Protein AF-A0A8D2LG17-F1 (afdb_monomer)

Structure (mmCIF, N/CA/C/O backbone):
data_AF-A0A8D2LG17-F1
#
_entry.id   AF-A0A8D2LG17-F1
#
loop_
_atom_site.group_PDB
_atom_site.id
_atom_site.type_symbol
_atom_site.label_atom_id
_atom_site.label_alt_id
_atom_site.label_comp_id
_atom_site.label_asym_id
_atom_site.label_entity_id
_atom_site.label_seq_id
_atom_site.pdbx_PDB_ins_code
_atom_site.Cartn_x
_atom_site.Cartn_y
_atom_site.Cartn_z
_atom_site.occupancy
_atom_site.B_iso_or_equiv
_atom_site.auth_seq_id
_atom_site.auth_comp_id
_atom_sit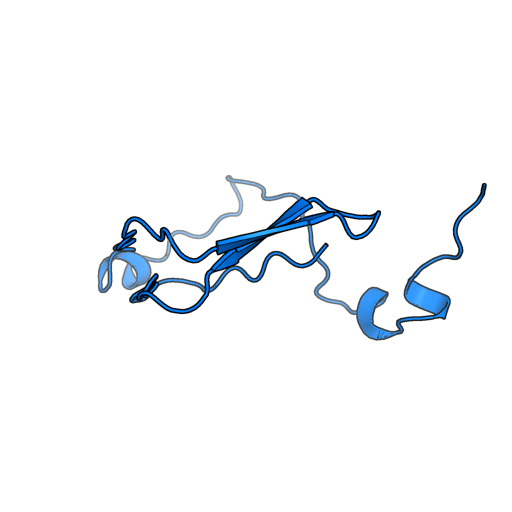e.auth_asym_id
_atom_site.auth_atom_id
_atom_site.pdbx_PDB_model_num
ATOM 1 N N . PHE A 1 1 ? 25.043 -4.445 -8.784 1.00 43.38 1 PHE A N 1
ATOM 2 C CA . PHE A 1 1 ? 24.770 -3.049 -9.168 1.00 43.38 1 PHE A CA 1
ATOM 3 C C . PHE A 1 1 ? 24.317 -2.315 -7.920 1.00 43.38 1 PHE A C 1
ATOM 5 O O . PHE A 1 1 ? 23.322 -2.729 -7.343 1.00 43.38 1 PHE A O 1
ATOM 12 N N . SER A 1 2 ? 25.073 -1.3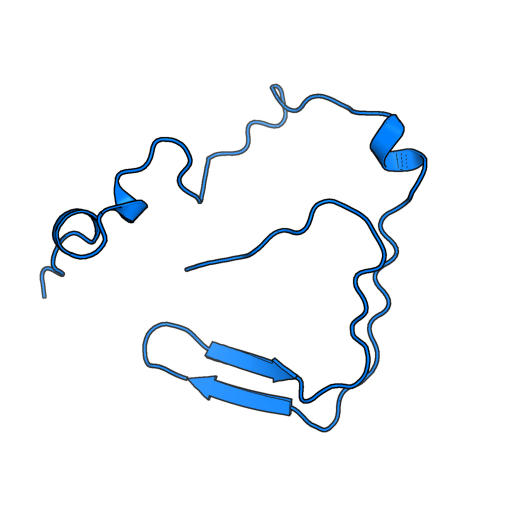31 -7.431 1.00 53.75 2 SER A N 1
ATOM 13 C CA . SER A 1 2 ? 24.598 -0.464 -6.347 1.00 53.75 2 SER A CA 1
ATOM 14 C C . SER A 1 2 ? 23.625 0.542 -6.958 1.00 53.75 2 SER A C 1
ATOM 16 O O . SER A 1 2 ? 24.045 1.383 -7.753 1.00 53.75 2 SER A O 1
ATOM 18 N N . GLY A 1 3 ? 22.330 0.400 -6.674 1.00 73.19 3 GLY A N 1
ATOM 19 C CA . GLY A 1 3 ? 21.335 1.396 -7.070 1.00 73.19 3 GLY A CA 1
ATOM 20 C C . GLY A 1 3 ? 21.642 2.748 -6.424 1.00 73.19 3 GLY A C 1
ATOM 21 O O . GLY A 1 3 ? 22.227 2.795 -5.342 1.00 73.19 3 GLY A O 1
ATOM 22 N N . VAL A 1 4 ? 21.284 3.839 -7.101 1.00 84.06 4 VAL A N 1
ATOM 23 C CA . VAL A 1 4 ? 21.341 5.180 -6.504 1.00 84.06 4 VAL A CA 1
ATOM 24 C C . VAL A 1 4 ? 20.266 5.272 -5.422 1.00 84.06 4 VAL A C 1
ATOM 26 O O . VAL A 1 4 ? 19.161 4.760 -5.603 1.00 84.06 4 VAL A O 1
ATOM 29 N N . GLU A 1 5 ? 20.592 5.905 -4.298 1.00 89.56 5 GLU A N 1
ATOM 30 C CA . GLU A 1 5 ? 19.639 6.155 -3.220 1.00 89.56 5 GLU A CA 1
ATOM 31 C C . GLU A 1 5 ? 18.495 7.046 -3.716 1.00 89.56 5 GLU A C 1
ATOM 33 O O . GLU A 1 5 ? 18.725 8.119 -4.280 1.00 89.56 5 GLU A O 1
ATOM 38 N N . TRP A 1 6 ? 17.253 6.602 -3.514 1.00 91.00 6 TRP A N 1
ATOM 39 C CA . TRP A 1 6 ? 16.079 7.293 -4.045 1.00 91.00 6 TRP A CA 1
ATOM 40 C C . TRP A 1 6 ? 15.941 8.711 -3.504 1.00 91.00 6 TRP A C 1
ATOM 42 O O . TRP A 1 6 ? 15.607 9.597 -4.277 1.00 91.00 6 TRP A O 1
ATOM 52 N N . GLY A 1 7 ? 16.309 8.958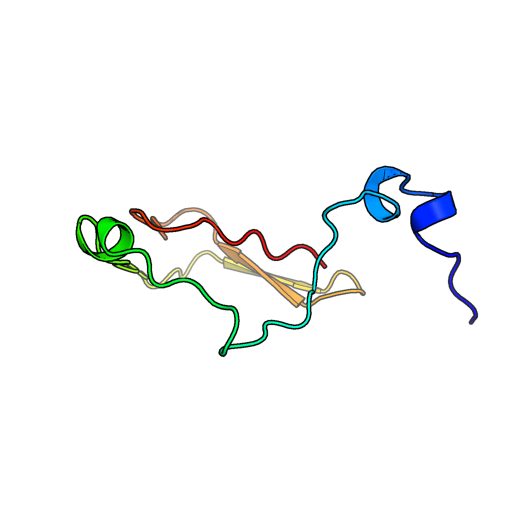 -2.245 1.00 91.38 7 GLY A N 1
ATOM 53 C CA . GLY A 1 7 ? 16.274 10.290 -1.637 1.00 91.38 7 GLY A CA 1
ATOM 54 C C . GLY A 1 7 ? 17.126 11.354 -2.344 1.00 91.38 7 GLY A C 1
ATOM 55 O O . GLY A 1 7 ? 16.890 12.546 -2.159 1.00 91.38 7 GLY A O 1
ATOM 56 N N . LEU A 1 8 ? 18.094 10.954 -3.178 1.00 92.75 8 LEU A N 1
ATOM 57 C CA . LEU A 1 8 ? 18.914 11.885 -3.965 1.00 92.75 8 LEU A CA 1
ATOM 58 C C . LEU A 1 8 ? 18.227 12.343 -5.259 1.00 92.75 8 LEU A C 1
ATOM 60 O O . LEU A 1 8 ? 18.543 13.415 -5.771 1.00 92.75 8 LEU A O 1
ATOM 64 N N . ILE A 1 9 ? 17.327 11.523 -5.806 1.00 94.50 9 ILE A N 1
ATOM 65 C CA . ILE A 1 9 ? 16.668 11.748 -7.105 1.00 94.50 9 ILE A CA 1
ATOM 66 C C . ILE A 1 9 ? 15.192 12.123 -6.913 1.00 94.50 9 ILE A C 1
ATOM 68 O O . ILE A 1 9 ? 14.649 12.937 -7.656 1.00 94.50 9 ILE A O 1
ATOM 72 N N . PHE A 1 10 ? 14.562 11.549 -5.894 1.00 91.75 10 PHE A N 1
ATOM 73 C CA . PHE A 1 10 ? 13.171 11.718 -5.507 1.00 91.75 10 PHE A CA 1
ATOM 74 C C . PHE A 1 10 ? 13.144 12.278 -4.078 1.00 91.75 10 PHE A C 1
ATOM 76 O O . PHE A 1 10 ? 13.169 11.505 -3.120 1.00 91.75 10 PHE A O 1
ATOM 83 N N . PRO A 1 11 ? 13.119 13.615 -3.904 1.00 92.25 11 PRO A N 1
ATOM 84 C CA . PRO A 1 11 ? 13.179 14.247 -2.583 1.00 92.25 11 PRO A CA 1
ATOM 85 C C . PRO A 1 11 ? 12.096 13.757 -1.615 1.00 92.25 11 PRO A C 1
ATOM 87 O O . PRO A 1 11 ? 12.343 13.664 -0.415 1.00 92.25 11 PRO A O 1
ATOM 90 N N . ASP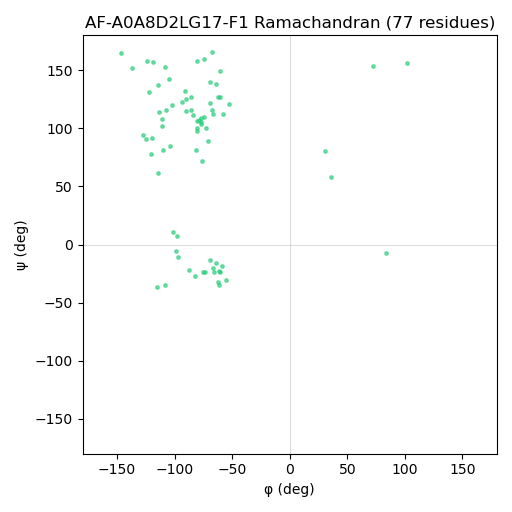 A 1 12 ? 10.930 13.380 -2.144 1.00 92.62 12 ASP A N 1
ATOM 91 C CA . ASP A 1 12 ? 9.813 12.842 -1.367 1.00 92.62 12 ASP A CA 1
ATOM 92 C C . ASP A 1 12 ? 10.170 11.541 -0.633 1.00 92.62 12 ASP A C 1
ATOM 94 O O . ASP A 1 12 ? 9.578 11.268 0.408 1.00 92.62 12 ASP A O 1
ATOM 98 N N . ALA A 1 13 ? 11.172 10.782 -1.099 1.00 92.12 13 ALA A N 1
ATOM 99 C CA . ALA A 1 13 ? 11.659 9.573 -0.428 1.00 92.12 13 ALA A CA 1
ATOM 100 C C . ALA A 1 13 ? 12.386 9.861 0.905 1.00 92.12 13 ALA A C 1
ATOM 102 O O . ALA A 1 13 ? 12.591 8.951 1.704 1.00 92.12 13 ALA A O 1
ATOM 103 N N . ASN A 1 14 ? 12.745 11.124 1.173 1.00 94.00 14 ASN A N 1
ATOM 104 C CA . ASN A 1 14 ? 13.331 11.585 2.439 1.00 94.00 14 ASN A CA 1
ATOM 105 C C . ASN A 1 14 ? 12.309 12.289 3.354 1.00 94.00 14 ASN A C 1
ATOM 107 O O . ASN A 1 14 ? 12.696 12.945 4.323 1.00 94.00 14 ASN A O 1
ATOM 111 N N . GLY A 1 15 ? 11.011 12.217 3.038 1.00 94.31 15 GLY A N 1
ATOM 112 C CA . GLY A 1 15 ? 9.962 12.839 3.849 1.00 94.31 15 GLY A CA 1
ATOM 113 C C . GLY A 1 15 ? 9.784 12.180 5.223 1.00 94.31 15 GLY A C 1
ATOM 114 O O . GLY A 1 15 ? 10.219 11.060 5.455 1.00 94.31 15 GLY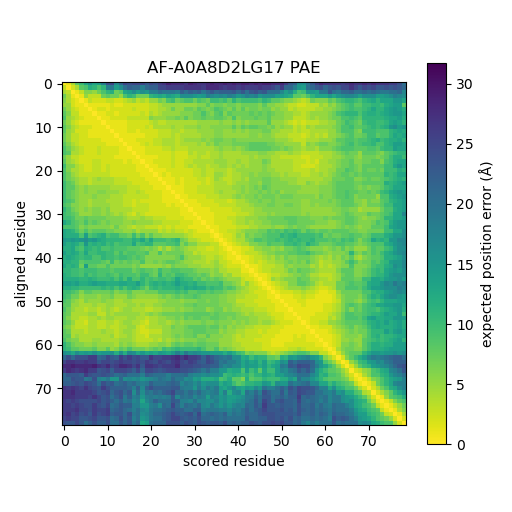 A O 1
ATOM 115 N N . GLU A 1 16 ? 9.074 12.843 6.136 1.00 96.75 16 GLU A N 1
ATOM 116 C CA . GLU A 1 16 ? 8.859 12.333 7.505 1.00 96.75 16 GLU A CA 1
ATOM 117 C C . GLU A 1 16 ? 7.865 11.158 7.581 1.00 96.75 16 GLU A C 1
ATOM 119 O O . GLU A 1 16 ? 7.914 10.356 8.512 1.00 96.75 16 GLU A O 1
ATOM 124 N N . TYR A 1 17 ? 6.974 11.032 6.593 1.00 94.62 17 TYR A N 1
ATOM 125 C CA . TYR A 1 17 ? 5.899 10.034 6.561 1.00 94.62 17 TYR A CA 1
ATOM 126 C C . TYR A 1 17 ? 6.091 9.022 5.424 1.00 94.62 17 TYR A C 1
ATOM 128 O O . TYR A 1 17 ? 5.269 8.928 4.515 1.00 94.62 17 TYR A O 1
ATOM 136 N N . GLN A 1 18 ? 7.196 8.274 5.467 1.00 94.88 18 GLN A N 1
ATOM 137 C CA . GLN A 1 18 ? 7.472 7.205 4.500 1.00 94.88 18 GLN A CA 1
ATOM 138 C C . GLN A 1 18 ? 6.734 5.905 4.833 1.00 94.88 18 GLN A C 1
ATOM 140 O O . GLN A 1 18 ? 6.371 5.634 5.977 1.00 94.88 18 GLN A O 1
ATOM 145 N N . SER A 1 19 ? 6.556 5.073 3.811 1.00 91.38 19 SER A N 1
ATOM 146 C CA . SER A 1 19 ? 6.104 3.684 3.920 1.00 91.38 19 SER A CA 1
ATOM 147 C C . SER A 1 19 ? 7.129 2.751 3.257 1.00 91.38 19 SER A C 1
ATOM 149 O O . SER A 1 19 ? 7.874 3.208 2.394 1.00 91.38 19 SER A O 1
ATOM 151 N N . PRO A 1 20 ? 7.172 1.453 3.612 1.00 93.56 20 PRO A N 1
ATOM 152 C CA . PRO A 1 20 ? 6.399 0.800 4.670 1.00 93.56 20 PRO A CA 1
ATOM 153 C C . PRO A 1 20 ? 6.915 1.147 6.075 1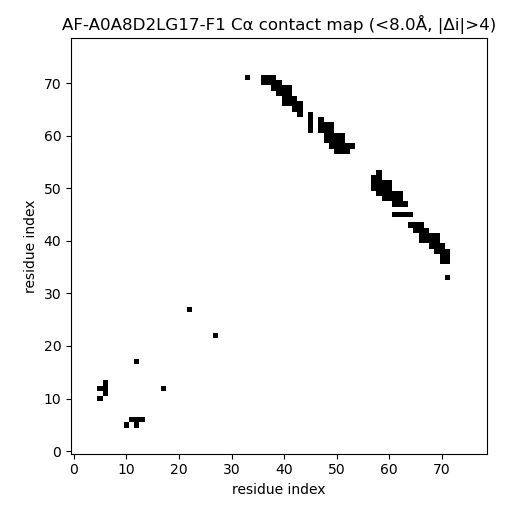.00 93.56 20 PRO A C 1
ATOM 155 O O . PRO A 1 20 ? 8.071 1.521 6.256 1.00 93.56 20 PRO A O 1
ATOM 158 N N . ILE A 1 21 ? 6.063 0.961 7.086 1.00 93.50 21 ILE A N 1
ATOM 159 C CA . ILE A 1 21 ? 6.446 1.049 8.502 1.00 93.50 21 ILE A CA 1
ATOM 160 C C . ILE A 1 21 ? 6.218 -0.285 9.207 1.00 93.50 21 ILE A C 1
ATOM 162 O O . ILE A 1 21 ? 5.378 -1.092 8.802 1.00 93.50 21 ILE A O 1
ATOM 166 N N . ASN A 1 22 ? 6.932 -0.504 10.308 1.00 93.81 22 ASN A N 1
ATOM 167 C CA . ASN A 1 22 ? 6.641 -1.620 11.197 1.00 93.81 22 ASN A CA 1
ATOM 168 C C . ASN A 1 22 ? 5.374 -1.318 12.011 1.00 93.81 22 ASN A C 1
ATOM 170 O O . ASN A 1 22 ? 5.393 -0.471 12.903 1.00 93.81 22 ASN A O 1
ATOM 174 N N . LEU A 1 23 ? 4.278 -2.020 11.726 1.00 94.12 23 LEU A N 1
ATOM 175 C CA . LEU A 1 23 ? 3.041 -1.892 12.493 1.00 94.12 23 LEU A CA 1
ATOM 176 C C . LEU A 1 23 ? 3.115 -2.712 13.787 1.00 94.12 23 LEU A C 1
ATOM 178 O O . LEU A 1 23 ? 2.994 -3.937 13.776 1.00 94.12 23 LEU A O 1
ATOM 182 N N . ASN A 1 24 ? 3.264 -2.025 14.921 1.00 93.75 24 ASN A N 1
ATOM 183 C CA . ASN A 1 24 ? 3.157 -2.637 16.242 1.00 93.75 24 ASN A CA 1
ATOM 184 C C . ASN A 1 24 ? 1.685 -2.720 16.674 1.00 93.75 24 ASN A C 1
ATOM 186 O O . ASN A 1 24 ? 1.056 -1.712 16.995 1.00 93.75 24 ASN A O 1
ATOM 190 N N . SER A 1 25 ? 1.140 -3.936 16.745 1.00 93.56 25 SER A N 1
ATOM 191 C CA . SER A 1 25 ? -0.258 -4.163 17.135 1.00 93.56 25 SER A CA 1
ATOM 192 C C . SER A 1 25 ? -0.601 -3.680 18.549 1.00 93.56 25 SER A C 1
ATOM 194 O O . SER A 1 25 ? -1.762 -3.390 18.816 1.00 93.56 25 SER A O 1
ATOM 196 N N . ARG A 1 26 ? 0.384 -3.554 19.450 1.00 96.38 26 ARG A N 1
ATOM 197 C CA . ARG A 1 26 ? 0.176 -3.033 20.815 1.00 96.38 26 ARG A CA 1
ATOM 198 C C . ARG A 1 26 ? -0.002 -1.517 20.859 1.00 96.38 26 ARG A C 1
ATOM 200 O O . ARG A 1 26 ? -0.571 -1.006 21.817 1.00 96.38 26 ARG A O 1
ATOM 207 N N . GLU A 1 27 ? 0.508 -0.817 19.852 1.00 95.88 27 GLU A N 1
ATOM 208 C CA . GLU A 1 27 ? 0.413 0.642 19.719 1.00 95.88 27 GLU A CA 1
ATOM 209 C C . GLU A 1 27 ? -0.745 1.064 18.808 1.00 95.88 27 GLU A C 1
ATOM 211 O O . GLU A 1 27 ? -1.114 2.239 18.773 1.00 95.88 27 GLU A O 1
ATOM 216 N N . ALA A 1 28 ? -1.346 0.107 18.093 1.00 94.38 28 ALA A N 1
ATOM 217 C CA . ALA A 1 28 ? -2.535 0.340 17.294 1.00 94.38 28 ALA A CA 1
ATOM 218 C C . ALA A 1 28 ? -3.685 0.829 18.187 1.00 94.38 28 ALA A C 1
ATOM 220 O O . ALA A 1 28 ? -4.045 0.203 19.187 1.00 94.38 28 ALA A O 1
ATOM 221 N N . LYS A 1 29 ? -4.275 1.964 17.812 1.00 95.31 29 LYS A N 1
ATOM 222 C CA . LYS A 1 29 ? -5.411 2.552 18.522 1.00 95.31 29 LYS A CA 1
ATOM 223 C C . LYS A 1 29 ? -6.700 2.080 17.872 1.00 95.31 29 LYS A C 1
ATOM 225 O O . LYS A 1 29 ? -6.900 2.285 16.678 1.00 95.31 29 LYS A O 1
ATOM 230 N N . TYR A 1 30 ? -7.561 1.455 18.667 1.00 92.94 30 TYR A N 1
ATOM 231 C CA . TYR A 1 30 ? -8.905 1.118 18.225 1.00 92.94 30 TYR A CA 1
ATOM 232 C C . TYR A 1 30 ? -9.727 2.398 18.059 1.00 92.94 30 TYR A C 1
ATOM 234 O O . TYR A 1 30 ? -9.891 3.158 19.014 1.00 92.94 30 TYR A O 1
ATOM 242 N N . ASP A 1 31 ? -10.240 2.610 16.851 1.00 92.50 31 ASP A N 1
ATOM 243 C CA . ASP A 1 31 ? -11.157 3.696 16.529 1.00 92.50 31 ASP A CA 1
ATOM 244 C C . ASP A 1 31 ? -12.551 3.106 16.238 1.00 92.50 31 ASP A C 1
ATOM 246 O O . ASP A 1 31 ? -12.731 2.457 15.203 1.00 92.50 31 ASP A O 1
ATOM 250 N N . PRO A 1 32 ? -13.542 3.284 17.136 1.00 90.31 32 PRO A N 1
ATOM 251 C CA . PRO A 1 32 ? -14.889 2.759 16.935 1.00 90.31 32 PRO A CA 1
ATOM 252 C C . PRO A 1 32 ? -15.629 3.423 15.768 1.00 90.31 32 PRO A C 1
ATOM 254 O O . PRO A 1 32 ? -16.559 2.814 15.242 1.00 90.31 32 PRO A O 1
ATOM 257 N N . LEU A 1 33 ? -15.224 4.622 15.327 1.00 90.75 33 LEU A N 1
ATOM 258 C CA . LEU A 1 33 ? -15.841 5.300 14.180 1.00 90.75 33 LEU A CA 1
ATOM 259 C C . LEU A 1 33 ? -15.595 4.536 12.873 1.00 90.75 33 LEU A C 1
ATOM 261 O O . LEU A 1 33 ? -16.404 4.604 11.951 1.00 90.75 33 LEU A O 1
ATOM 265 N N . LEU A 1 34 ? -14.533 3.724 12.810 1.00 88.19 34 LEU A N 1
ATOM 266 C CA . LEU A 1 34 ? -14.280 2.823 11.680 1.00 88.19 34 LEU A CA 1
ATOM 267 C C . LEU A 1 34 ? -15.355 1.737 11.528 1.00 88.19 34 LEU A C 1
ATOM 269 O O . LEU A 1 34 ? -15.428 1.099 10.480 1.00 88.19 34 LEU A O 1
ATOM 273 N N . LEU A 1 35 ? -16.186 1.511 12.552 1.00 86.38 35 LEU A N 1
ATOM 274 C CA . LEU A 1 35 ? -17.327 0.601 12.466 1.00 86.38 35 LEU A CA 1
ATOM 275 C C . LEU A 1 35 ? -18.596 1.274 11.937 1.00 86.38 35 LEU A C 1
ATOM 277 O O . LEU A 1 35 ? -19.471 0.565 11.443 1.00 86.38 35 LEU A O 1
ATOM 281 N N . GLU A 1 36 ? -18.713 2.605 12.028 1.00 87.75 36 GLU A N 1
ATOM 282 C CA . GLU A 1 36 ? -19.891 3.334 11.529 1.00 87.75 36 GLU A CA 1
ATOM 283 C C . GLU A 1 36 ? -20.051 3.163 10.019 1.00 87.75 36 GLU A C 1
ATOM 285 O O . GLU A 1 36 ? -21.170 3.082 9.511 1.00 87.75 36 GLU A O 1
ATOM 290 N N . VAL A 1 37 ? -18.928 3.038 9.310 1.00 78.81 37 VAL A N 1
ATOM 291 C CA . VAL A 1 37 ? -18.905 2.650 7.905 1.00 78.81 37 VAL A CA 1
ATOM 292 C C . VAL A 1 37 ? -17.949 1.481 7.733 1.00 78.81 37 VAL A C 1
ATOM 294 O O . VAL A 1 37 ? -16.741 1.656 7.571 1.00 78.81 37 VAL A O 1
ATOM 297 N N . SER A 1 38 ? -18.502 0.271 7.778 1.00 79.00 38 SER A N 1
ATOM 298 C CA . SER A 1 38 ? -17.718 -0.948 7.621 1.00 79.00 38 SER A CA 1
ATOM 299 C C . SER A 1 38 ? -17.085 -1.029 6.233 1.00 79.00 38 SER A C 1
ATOM 301 O O . SER A 1 38 ? -17.718 -0.760 5.206 1.00 79.00 38 SER A O 1
ATOM 303 N N . LEU A 1 39 ? -15.825 -1.467 6.203 1.00 81.75 39 LEU A N 1
ATOM 304 C CA . LEU A 1 39 ? -15.132 -1.777 4.960 1.00 81.75 39 LEU A CA 1
ATOM 305 C C . LEU A 1 39 ? -15.931 -2.842 4.197 1.00 81.75 39 LEU A C 1
ATOM 307 O O . LEU A 1 39 ? -16.033 -3.990 4.631 1.00 81.75 39 LEU A O 1
ATOM 311 N N . SER A 1 40 ? -16.494 -2.444 3.058 1.00 81.69 40 SER A N 1
ATOM 312 C CA . SER A 1 40 ? -17.369 -3.280 2.234 1.00 81.69 40 SER A CA 1
ATOM 313 C C . SER A 1 40 ? -16.758 -3.436 0.840 1.00 81.69 40 SER A C 1
ATOM 315 O O . SER A 1 40 ? -17.168 -2.743 -0.096 1.00 81.69 40 SER A O 1
ATOM 317 N N . PRO A 1 41 ? -15.735 -4.299 0.678 1.00 79.19 41 PRO A N 1
ATOM 318 C CA . PRO A 1 41 ? -15.073 -4.473 -0.604 1.00 79.19 41 PRO A CA 1
ATOM 319 C C . PRO A 1 41 ? -16.037 -5.124 -1.599 1.00 79.19 41 PRO A C 1
ATOM 321 O O . PRO A 1 41 ? -16.455 -6.269 -1.432 1.00 79.19 41 PRO A O 1
ATOM 324 N N . ASN A 1 42 ? -16.382 -4.386 -2.653 1.00 78.12 42 ASN A N 1
ATOM 325 C CA . ASN A 1 42 ? -17.235 -4.869 -3.731 1.00 78.12 42 ASN A CA 1
ATOM 326 C C . ASN A 1 42 ? -16.381 -5.188 -4.961 1.00 78.12 42 ASN A C 1
ATOM 328 O O . ASN A 1 42 ? -16.188 -4.351 -5.846 1.00 78.12 42 ASN A O 1
AT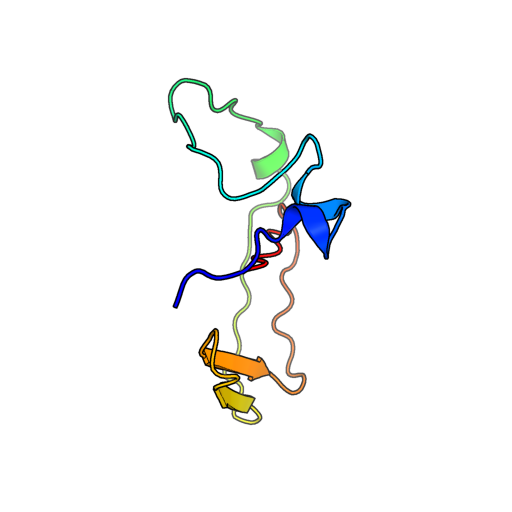OM 332 N N . TYR A 1 43 ? -15.827 -6.399 -4.989 1.00 80.62 43 TYR A N 1
ATOM 333 C CA . TYR A 1 43 ? -15.064 -6.876 -6.135 1.00 80.62 43 TYR A CA 1
ATOM 334 C C . TYR A 1 43 ? -15.990 -7.498 -7.177 1.00 80.62 43 TYR A C 1
ATOM 336 O O . TYR A 1 43 ? -16.748 -8.424 -6.893 1.00 80.62 43 TYR A O 1
ATOM 344 N N . ALA A 1 44 ? -15.870 -7.023 -8.412 1.00 80.81 44 ALA A N 1
ATOM 345 C CA . ALA A 1 44 ? -16.496 -7.627 -9.576 1.00 80.81 44 ALA A CA 1
ATOM 346 C C . ALA A 1 44 ? -15.437 -8.297 -10.457 1.00 80.81 44 ALA A C 1
ATOM 348 O O . ALA A 1 44 ? -14.280 -7.876 -10.504 1.00 80.81 44 ALA A O 1
ATOM 349 N N . VAL A 1 45 ? -15.841 -9.328 -11.201 1.00 82.50 45 VAL A N 1
ATOM 350 C CA . VAL A 1 45 ? -14.966 -9.938 -12.206 1.00 82.50 45 VAL A CA 1
ATOM 351 C C . VAL A 1 45 ? -14.731 -8.929 -13.328 1.00 82.50 45 VAL A C 1
ATOM 353 O O . VAL A 1 45 ? -15.647 -8.630 -14.099 1.00 82.5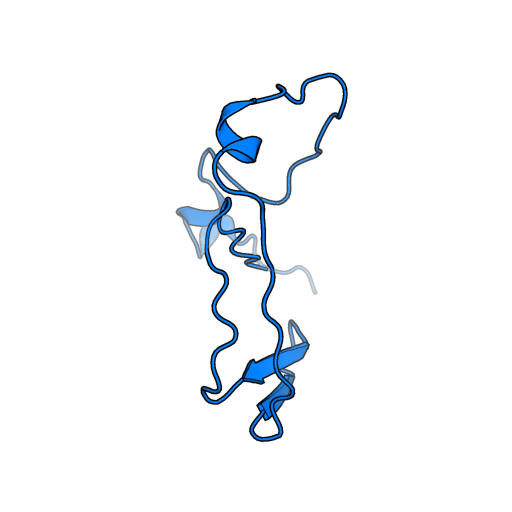0 45 VAL A O 1
ATOM 356 N N . SER A 1 46 ? -13.495 -8.447 -13.455 1.00 80.12 46 SER A N 1
ATOM 357 C CA . SER A 1 46 ? -13.063 -7.744 -14.658 1.00 80.12 46 SER A CA 1
ATOM 358 C C . SER A 1 46 ? -12.492 -8.741 -15.657 1.00 80.12 46 SER A C 1
ATOM 360 O O . SER A 1 46 ? -11.588 -9.508 -15.337 1.00 80.12 46 SER A O 1
ATOM 362 N N . ARG A 1 47 ? -13.032 -8.724 -16.875 1.00 82.50 47 ARG A N 1
ATOM 363 C CA . ARG A 1 47 ? -12.447 -9.421 -18.034 1.00 82.50 47 ARG A CA 1
ATOM 364 C C . ARG A 1 47 ? -11.647 -8.480 -18.928 1.00 82.50 47 ARG A C 1
ATOM 366 O O . ARG A 1 47 ? -11.050 -8.932 -19.893 1.00 82.50 47 ARG A O 1
ATOM 373 N N . ASP A 1 48 ? -11.682 -7.192 -18.607 1.00 84.31 48 ASP A N 1
ATOM 374 C CA . ASP A 1 48 ? -10.940 -6.151 -19.295 1.00 84.31 48 ASP A CA 1
ATOM 375 C C . ASP A 1 48 ? -9.853 -5.661 -18.336 1.00 84.31 48 ASP A C 1
ATOM 377 O O . ASP A 1 48 ? -10.031 -4.731 -17.541 1.00 84.31 48 ASP A O 1
ATOM 381 N N . CYS A 1 49 ? -8.760 -6.415 -18.298 1.00 86.50 49 CYS A N 1
ATOM 382 C CA . CYS A 1 49 ? -7.582 -6.076 -17.523 1.00 86.50 49 CYS A CA 1
ATOM 383 C C . CYS A 1 49 ? -6.313 -6.336 -18.327 1.00 86.50 49 CYS A C 1
ATOM 385 O O . CYS A 1 49 ? -6.277 -7.194 -19.209 1.00 86.50 49 CYS A O 1
ATOM 387 N N . GLU A 1 50 ? -5.272 -5.580 -18.008 1.00 90.19 50 GLU A N 1
ATOM 388 C CA . GLU A 1 50 ? -3.940 -5.757 -18.569 1.00 90.19 50 GLU A CA 1
ATOM 389 C C . GLU A 1 50 ? -2.988 -6.194 -17.466 1.00 90.19 50 GLU A C 1
ATOM 391 O O . GLU A 1 50 ? -3.020 -5.666 -16.355 1.00 90.19 50 GLU A O 1
ATOM 396 N N . VAL A 1 51 ? -2.140 -7.168 -17.782 1.00 91.38 51 VAL A N 1
ATOM 397 C CA . VAL A 1 51 ? -1.043 -7.583 -16.911 1.00 91.38 51 VAL A CA 1
ATOM 398 C C . VAL A 1 51 ? 0.231 -6.974 -17.467 1.00 91.38 51 VAL A C 1
ATOM 400 O O . VAL A 1 51 ? 0.597 -7.240 -18.613 1.00 91.38 51 VAL A O 1
ATOM 403 N N . ILE A 1 52 ? 0.888 -6.147 -16.663 1.00 91.94 52 ILE A N 1
ATOM 404 C CA . ILE A 1 52 ? 2.054 -5.363 -17.066 1.00 91.94 52 ILE A CA 1
ATOM 405 C C . ILE A 1 52 ? 3.214 -5.734 -16.147 1.00 91.94 52 ILE A C 1
ATOM 407 O O . ILE A 1 52 ? 3.058 -5.758 -14.932 1.00 91.94 52 ILE A O 1
ATOM 411 N N . ASN A 1 53 ? 4.381 -6.018 -16.721 1.00 92.94 53 ASN A N 1
ATOM 412 C CA . ASN A 1 53 ? 5.634 -6.127 -15.980 1.00 92.94 53 ASN A CA 1
ATOM 413 C C . ASN A 1 53 ? 6.540 -4.978 -16.427 1.00 92.94 53 ASN A C 1
ATOM 415 O O . ASN A 1 53 ? 6.940 -4.931 -17.590 1.00 92.94 53 ASN A O 1
ATOM 419 N N . ASP A 1 54 ? 6.834 -4.054 -15.520 1.00 89.75 54 ASP A N 1
ATOM 420 C CA . ASP A 1 54 ? 7.635 -2.851 -15.786 1.00 89.75 54 ASP A CA 1
ATOM 421 C C . ASP A 1 54 ? 9.114 -3.007 -15.379 1.00 89.75 54 ASP A C 1
ATOM 423 O O . ASP A 1 54 ? 9.877 -2.040 -15.398 1.00 89.75 54 ASP A O 1
ATOM 427 N N . GLY A 1 55 ? 9.526 -4.220 -14.993 1.00 92.94 55 GLY A N 1
ATOM 428 C CA . GLY A 1 55 ? 10.864 -4.521 -14.485 1.00 92.94 55 GLY A CA 1
ATOM 429 C C . GLY A 1 55 ? 11.063 -4.245 -12.990 1.00 92.94 55 GLY A C 1
ATOM 430 O O . GLY A 1 55 ? 12.093 -4.649 -12.453 1.00 92.94 55 GLY A O 1
ATOM 431 N N . HIS A 1 56 ? 10.091 -3.629 -12.312 1.00 88.81 56 HIS A N 1
ATOM 432 C CA . HIS A 1 56 ? 10.090 -3.363 -10.866 1.00 88.81 56 HIS A CA 1
ATOM 433 C C . HIS A 1 56 ? 8.964 -4.125 -10.150 1.00 88.81 56 HIS A C 1
ATOM 435 O O . HIS A 1 56 ? 9.151 -4.623 -9.041 1.00 88.81 56 HIS A O 1
ATOM 441 N N . SER A 1 57 ? 7.804 -4.249 -10.795 1.00 88.44 57 SER A N 1
ATOM 442 C CA . SER A 1 57 ? 6.598 -4.889 -10.278 1.00 88.44 57 SER A CA 1
ATOM 443 C C . SER A 1 57 ? 5.797 -5.576 -11.393 1.00 88.44 57 SER A C 1
ATOM 445 O O . SER A 1 57 ? 6.003 -5.343 -12.586 1.00 88.44 57 SER A O 1
ATOM 447 N N . VAL A 1 58 ? 4.859 -6.442 -10.997 1.00 92.00 58 VAL A N 1
ATOM 448 C CA . VAL A 1 58 ? 3.811 -6.949 -11.890 1.00 92.00 58 VAL A CA 1
ATOM 449 C C . VAL A 1 58 ? 2.500 -6.290 -11.491 1.00 92.00 58 VAL A C 1
ATOM 451 O O . VAL A 1 58 ? 2.000 -6.507 -10.388 1.00 92.00 58 VAL A O 1
ATOM 454 N N . GLN A 1 59 ? 1.948 -5.490 -12.393 1.00 88.88 59 GLN A N 1
ATOM 455 C CA . GLN A 1 59 ? 0.739 -4.706 -12.182 1.00 88.88 59 GLN A CA 1
ATOM 456 C C . GLN A 1 59 ? -0.447 -5.341 -12.916 1.00 88.88 59 GLN A C 1
ATOM 458 O O . GLN A 1 59 ? -0.306 -5.836 -14.036 1.00 88.88 59 GLN A O 1
ATOM 463 N N . ILE A 1 60 ? -1.629 -5.295 -12.297 1.00 88.81 60 ILE A N 1
ATOM 464 C CA . ILE A 1 60 ? -2.899 -5.668 -12.932 1.00 88.81 60 ILE A CA 1
ATOM 465 C C . ILE A 1 60 ? -3.720 -4.392 -13.105 1.00 88.81 60 ILE A C 1
ATOM 467 O O . ILE A 1 60 ? -4.318 -3.892 -12.152 1.00 88.81 60 ILE A O 1
ATOM 471 N N . LEU A 1 61 ? -3.751 -3.859 -14.323 1.00 86.81 61 LEU A N 1
ATOM 472 C CA . LEU A 1 61 ? -4.515 -2.664 -14.655 1.00 86.81 61 LEU A CA 1
ATOM 473 C C . LEU A 1 61 ? -5.951 -3.056 -15.006 1.00 86.81 61 LEU A C 1
ATOM 475 O O . LEU A 1 61 ? -6.192 -3.745 -15.994 1.00 86.81 61 LEU A O 1
ATOM 479 N N . LEU A 1 62 ? -6.921 -2.612 -14.208 1.00 84.56 62 LEU A N 1
ATOM 480 C CA . LEU A 1 62 ? -8.342 -2.860 -14.451 1.00 84.56 62 LEU A CA 1
ATOM 481 C C . LEU A 1 62 ? -8.930 -1.734 -15.317 1.00 84.56 62 LEU A C 1
ATOM 483 O O . LEU A 1 62 ? -9.031 -0.593 -14.865 1.00 84.56 62 LEU A O 1
ATOM 487 N N . LYS A 1 63 ? -9.376 -2.042 -16.541 1.00 71.19 63 LYS A N 1
ATOM 488 C CA . LYS A 1 63 ? -10.075 -1.093 -17.422 1.00 71.19 63 LYS A CA 1
ATOM 489 C C . LYS A 1 63 ? -11.547 -1.019 -17.013 1.00 71.19 63 LYS A C 1
ATOM 491 O O . LYS A 1 63 ? -12.405 -1.721 -17.530 1.00 71.19 63 LYS A O 1
ATOM 496 N N . SER A 1 64 ? -11.815 -0.228 -15.978 1.00 62.53 64 SER A N 1
ATOM 497 C CA . SER A 1 64 ? -13.135 0.211 -15.499 1.00 62.53 64 SER A CA 1
ATOM 498 C C . SER A 1 64 ? -14.318 -0.751 -15.706 1.00 62.53 64 SER A C 1
ATOM 500 O O . SER A 1 64 ? -15.212 -0.521 -16.518 1.00 62.53 64 SER A O 1
ATOM 502 N N . LYS A 1 65 ? -14.414 -1.741 -14.813 1.00 52.53 65 LYS A N 1
ATOM 503 C CA . LYS A 1 65 ? -15.688 -2.123 -14.187 1.00 52.53 65 LYS A CA 1
ATOM 504 C C . LYS A 1 65 ? -15.528 -2.073 -12.672 1.00 52.53 65 LYS A C 1
ATOM 506 O O . LYS A 1 65 ? -15.080 -3.031 -12.057 1.00 52.53 65 LYS A O 1
ATOM 511 N N . SER A 1 66 ? -15.842 -0.902 -12.116 1.00 53.12 66 SER A N 1
ATOM 512 C CA . SER A 1 66 ? -16.362 -0.698 -10.756 1.00 53.12 66 SER A CA 1
ATOM 513 C C . SER A 1 66 ? -15.816 -1.620 -9.654 1.00 53.12 66 SER A C 1
ATOM 515 O O . SER A 1 66 ? -16.591 -2.274 -8.960 1.00 53.12 66 SER A O 1
ATOM 517 N N . GLY A 1 67 ? -14.501 -1.639 -9.437 1.00 51.69 67 GLY A N 1
ATOM 518 C CA . GLY A 1 67 ? -13.972 -1.939 -8.109 1.00 51.69 67 GLY A CA 1
ATOM 519 C C . GLY A 1 67 ? -14.157 -0.696 -7.247 1.00 51.69 67 GLY A C 1
ATOM 520 O O . GLY A 1 67 ? -13.205 0.049 -7.039 1.00 51.69 67 GLY A O 1
ATOM 521 N N . LEU A 1 68 ? -15.395 -0.387 -6.852 1.00 54.09 68 LEU A N 1
ATOM 522 C CA . LEU A 1 68 ? -15.635 0.735 -5.952 1.00 54.09 68 LEU A CA 1
ATOM 523 C C . LEU A 1 68 ? -15.241 0.269 -4.549 1.00 54.09 68 LEU A C 1
ATOM 525 O O . L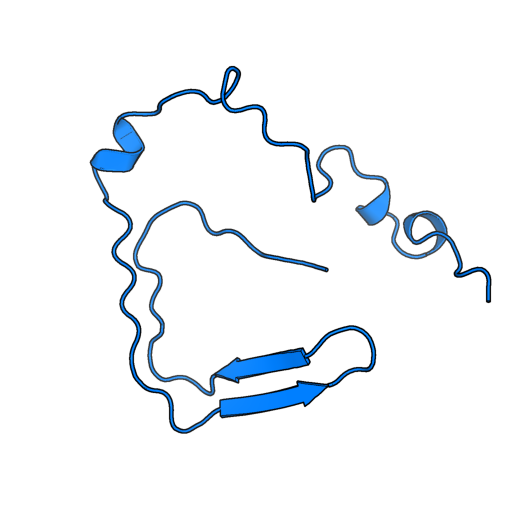EU A 1 68 ? -15.961 -0.505 -3.919 1.00 54.09 68 LEU A O 1
ATOM 529 N N . LEU A 1 69 ? -14.094 0.736 -4.063 1.00 57.72 69 LEU A N 1
ATOM 530 C CA . LEU A 1 69 ? -13.813 0.718 -2.633 1.00 57.72 69 LEU A CA 1
ATOM 531 C C . LEU A 1 69 ? -14.719 1.777 -2.000 1.00 57.72 69 LEU A C 1
ATOM 533 O O . LEU A 1 69 ? -14.386 2.959 -1.947 1.00 57.72 69 LEU A O 1
ATOM 537 N N . SER A 1 70 ? -15.923 1.362 -1.614 1.00 46.75 70 SER A N 1
ATOM 538 C CA . SER A 1 70 ? -16.852 2.225 -0.897 1.00 46.75 70 SER A CA 1
ATOM 539 C C . SER A 1 70 ? -16.425 2.237 0.569 1.00 46.75 70 SER A C 1
ATOM 541 O O . SER A 1 70 ? -16.747 1.313 1.310 1.00 46.75 70 SER A O 1
ATOM 543 N N . HIS A 1 71 ? -15.731 3.308 0.961 1.00 56.53 71 HIS A N 1
ATOM 544 C CA . HIS A 1 71 ? -15.424 3.685 2.347 1.00 56.53 71 HIS A CA 1
ATOM 545 C C . HIS A 1 71 ? -14.380 2.822 3.089 1.00 56.53 71 HIS A C 1
ATOM 547 O O . HIS A 1 71 ? -14.165 1.651 2.787 1.00 56.53 71 HIS A O 1
ATOM 553 N N . GLY A 1 72 ? -13.718 3.443 4.072 1.00 51.16 72 GLY A N 1
ATOM 554 C CA . GLY A 1 72 ? -12.524 2.926 4.755 1.00 51.16 72 GLY A CA 1
ATOM 555 C C . GLY A 1 72 ? -11.230 3.580 4.249 1.00 51.16 72 GLY A C 1
ATOM 556 O O . GLY A 1 72 ? -11.196 4.124 3.146 1.00 51.16 72 GLY A O 1
ATOM 557 N N . LEU A 1 73 ? -10.179 3.581 5.082 1.00 42.91 73 LEU A N 1
ATOM 558 C CA . LEU A 1 73 ? -8.879 4.200 4.789 1.00 42.91 73 LEU A CA 1
ATOM 559 C C . LEU A 1 73 ? -8.336 3.700 3.435 1.00 42.91 73 LEU A C 1
ATOM 561 O O . LEU A 1 73 ? -8.136 2.500 3.243 1.00 42.91 73 LEU A O 1
ATOM 565 N N . LEU A 1 74 ? -8.105 4.621 2.495 1.00 40.97 74 LEU A N 1
ATOM 566 C CA . LEU A 1 74 ? -7.500 4.317 1.201 1.00 40.97 74 LEU A CA 1
ATOM 567 C C . LEU A 1 74 ? -6.008 4.037 1.412 1.00 40.97 74 LEU A C 1
ATOM 569 O O . LEU A 1 74 ? -5.211 4.963 1.543 1.00 40.97 74 LEU A O 1
ATOM 573 N N . PHE A 1 75 ? -5.622 2.764 1.443 1.00 36.91 75 PHE A N 1
ATOM 574 C CA . PHE A 1 75 ? -4.215 2.390 1.353 1.00 36.91 75 PHE A CA 1
ATOM 575 C C . PHE A 1 75 ? -3.772 2.514 -0.107 1.00 36.91 75 PHE A C 1
ATOM 577 O O . PHE A 1 75 ? -4.102 1.671 -0.940 1.00 36.91 75 PHE A O 1
ATOM 584 N N . VAL A 1 76 ? -3.031 3.574 -0.426 1.00 35.12 76 VAL A N 1
ATOM 585 C CA . VAL A 1 76 ? -2.233 3.621 -1.655 1.00 35.12 76 VAL A CA 1
ATOM 586 C C . VAL A 1 76 ? -0.976 2.799 -1.385 1.00 35.12 76 VAL A C 1
ATOM 588 O O . VAL A 1 76 ? -0.118 3.216 -0.613 1.00 35.12 76 VAL A O 1
ATOM 591 N N . VAL A 1 77 ? -0.879 1.607 -1.977 1.00 33.12 77 VAL A N 1
ATOM 592 C CA . VAL A 1 77 ? 0.381 0.855 -2.005 1.00 33.12 77 VAL A CA 1
ATOM 593 C C . VAL A 1 77 ? 1.226 1.451 -3.128 1.00 33.12 77 VAL A C 1
ATOM 595 O O . VAL A 1 77 ? 1.001 1.153 -4.298 1.00 33.12 77 VAL A O 1
ATOM 598 N N . GLY A 1 78 ? 2.145 2.346 -2.768 1.00 37.06 78 GLY A N 1
ATOM 599 C CA . GLY A 1 78 ? 3.271 2.727 -3.618 1.00 37.06 78 GLY A CA 1
ATOM 600 C C . GLY A 1 78 ? 4.457 1.817 -3.306 1.00 37.06 78 GLY A C 1
ATOM 601 O O . GLY A 1 78 ? 4.744 1.589 -2.130 1.00 37.06 78 GLY A O 1
ATOM 602 N N . TYR A 1 79 ? 5.088 1.273 -4.346 1.00 40.41 79 TYR A N 1
ATOM 603 C CA . TYR A 1 79 ? 6.425 0.681 -4.271 1.00 40.41 79 TYR A CA 1
ATOM 604 C C . TYR A 1 79 ? 7.457 1.718 -4.684 1.00 40.41 79 TYR A C 1
ATOM 606 O O . TYR A 1 79 ? 7.141 2.510 -5.602 1.00 40.41 79 TYR A O 1
#

Secondary structure (DSSP, 8-state):
--PPPHHHH-GGGGSSS-S-----TTTPPP-GGGGTS--EE-----SSEEEEE-SS-EEEEE-SS---EESS-------

Radius of gyration: 17.6 Å; Cα contacts (8 Å, |Δi|>4): 59; chains: 1; bounding box: 45×24×40 Å

Mean predicted aligned error: 9.07 Å

pLDDT: mean 79.35, std 18.67, range [33.12, 96.75]

Organism: Varanus komodoensis (NCBI:txid61221)

Solvent-accessible surface area (backbone atoms only — not comparable to full-atom values): 5647 Å² total; per-residue (Å²): 132,88,76,79,64,55,50,82,80,40,63,74,70,66,47,95,85,69,77,89,71,88,84,54,76,89,74,58,76,90,61,74,70,59,60,80,50,56,72,50,83,46,82,57,92,65,89,50,60,46,82,44,73,81,88,85,56,78,45,78,48,71,62,80,63,69,67,52,75,54,60,62,88,83,79,80,87,79,133

Foldseek 3Di:
DDDDDCCVVPVCCVDPDDDDDDDDPVPDDDDCVCVVDDFDFDDDDAPPWDFDDPVPDTDIGGPDDDRDRDDDDDDDDDD

InterPro domains:
  IPR001148 Alpha carbonic anhydrase domain [PF00194] (5-66)
  IPR001148 Alpha carbonic anhydrase domain [PS51144] (1-79)
  IPR036398 Alpha carbonic anhydrase domain superfamily [G3DSA:3.10.200.10] (2-76)
  IPR036398 Alpha carbonic anhydrase domain superfamily [SSF51069] (3-70)

Sequence (79 aa):
FSGVEWGLIFPDANGEYQSPINLNSREAKYDPLLLEVSLSPNYAVSRDCEVINDGHSVQILLKSKSGLLSHGLLFVVGY